Protein AF-A0A5Q0EKH8-F1 (afdb_monomer_lite)

Secondary structure (DSSP, 8-state):
--HHHHHHHHHHHHHHHHHHHHHHHHHHHHHHHHHHHHHHHHHHHHHH---HHHHHHHHHHHHHHHHHHHHHHHHHHH----

Foldseek 3Di:
DDPVVVVVVVVVVVVVVLVVLVVVLVVLVVVLVVLVVVLVVLVVVLVVDPDPVVNVVSVVVSVVSVVVSVVSVVVSVVSDSD

pLDDT: mean 87.99, std 7.29, range [56.66, 95.12]

Radius of gyration: 21.04 Å; chains: 1; bounding box: 47×16×61 Å

Sequence (82 aa):
MTAKKMFKQLGLLFDMRKRELCKRRSEVKKLLKQLRKKERDLIDKLKEEKNDKKKEKWKKHIRVIHAQRLKGIKNLKKMDCG

Structure (mmCIF, N/CA/C/O backbone):
data_AF-A0A5Q0EKH8-F1
#
_entry.id   AF-A0A5Q0EKH8-F1
#
loop_
_atom_site.group_PDB
_atom_site.id
_atom_site.type_symbol
_atom_site.label_atom_id
_atom_site.label_alt_id
_atom_site.label_comp_id
_atom_site.label_asym_id
_atom_site.label_entity_id
_atom_site.label_seq_id
_atom_site.pdbx_PDB_ins_code
_atom_site.Cartn_x
_atom_site.Cartn_y
_atom_site.Cartn_z
_atom_site.occupancy
_atom_site.B_iso_or_equiv
_atom_site.auth_seq_id
_atom_site.auth_comp_id
_atom_site.auth_asym_id
_atom_site.auth_atom_id
_atom_site.pdbx_PDB_model_num
ATOM 1 N N . MET A 1 1 ? 29.265 10.713 -37.575 1.00 56.66 1 MET A N 1
ATOM 2 C CA . MET A 1 1 ? 28.817 9.544 -36.777 1.00 56.66 1 MET A CA 1
ATOM 3 C C . MET A 1 1 ? 28.197 8.527 -37.720 1.00 56.66 1 MET A C 1
ATOM 5 O O . MET A 1 1 ? 27.390 8.929 -38.541 1.00 56.66 1 MET A O 1
ATOM 9 N N . THR A 1 2 ? 28.570 7.248 -37.654 1.00 75.19 2 THR A N 1
ATOM 10 C CA . THR A 1 2 ? 27.952 6.205 -38.493 1.00 75.19 2 THR A CA 1
ATOM 11 C C . THR A 1 2 ? 26.600 5.782 -37.917 1.00 75.19 2 THR A C 1
ATOM 13 O O . THR A 1 2 ? 26.436 5.738 -36.695 1.00 75.19 2 THR A O 1
ATOM 16 N N . ALA A 1 3 ? 25.639 5.429 -38.776 1.00 78.25 3 ALA A N 1
ATOM 17 C CA . ALA A 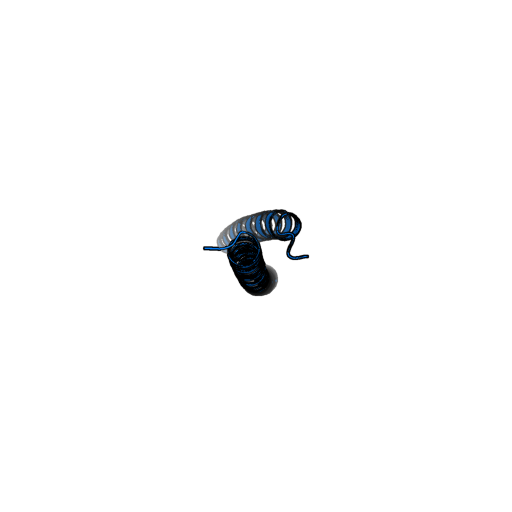1 3 ? 24.285 5.031 -38.371 1.00 78.25 3 ALA A CA 1
ATOM 18 C C . ALA A 1 3 ? 24.283 3.940 -37.278 1.00 78.25 3 ALA A C 1
ATOM 20 O O . ALA A 1 3 ? 23.537 4.029 -36.305 1.00 78.25 3 ALA A O 1
ATOM 21 N N . LYS A 1 4 ? 25.212 2.972 -37.354 1.00 80.44 4 LYS A N 1
ATOM 22 C CA . LYS A 1 4 ? 25.411 1.928 -36.329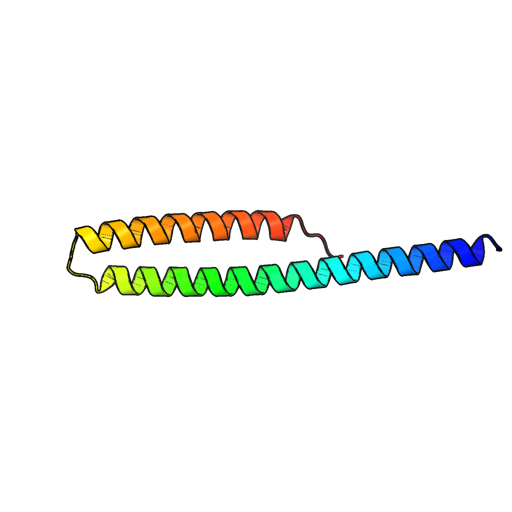 1.00 80.44 4 LYS A CA 1
ATOM 23 C C . LYS A 1 4 ? 25.679 2.491 -34.923 1.00 80.44 4 LYS A C 1
ATOM 25 O O . LYS A 1 4 ? 25.168 1.959 -33.941 1.00 80.44 4 LYS A O 1
ATOM 30 N N . LYS A 1 5 ? 26.458 3.573 -34.806 1.00 80.69 5 LYS A N 1
ATOM 31 C CA . LYS A 1 5 ? 26.769 4.210 -33.514 1.00 80.69 5 LYS A CA 1
ATOM 32 C C . LYS A 1 5 ? 25.543 4.928 -32.936 1.00 80.69 5 LYS A C 1
ATOM 34 O O . LYS A 1 5 ? 25.330 4.861 -31.728 1.00 80.69 5 LYS A O 1
ATOM 39 N N . MET A 1 6 ? 24.713 5.532 -33.789 1.00 80.38 6 MET A N 1
ATOM 40 C CA . MET A 1 6 ? 23.466 6.194 -33.377 1.00 80.38 6 MET A CA 1
ATOM 41 C C . MET A 1 6 ? 22.414 5.184 -32.900 1.00 80.38 6 MET A C 1
ATOM 43 O O . MET A 1 6 ? 21.839 5.375 -31.832 1.00 80.38 6 MET A O 1
ATOM 47 N N . PHE A 1 7 ? 22.232 4.059 -33.603 1.00 83.94 7 PHE A N 1
ATOM 48 C CA . PHE A 1 7 ? 21.340 2.984 -33.143 1.00 83.94 7 PHE A CA 1
ATOM 49 C C . PHE A 1 7 ? 21.776 2.397 -31.796 1.00 83.94 7 PHE A C 1
ATOM 51 O O . PHE A 1 7 ? 20.942 2.179 -30.919 1.00 83.94 7 PHE A O 1
ATOM 58 N N . LYS A 1 8 ? 23.086 2.210 -31.584 1.00 82.88 8 LYS A N 1
ATOM 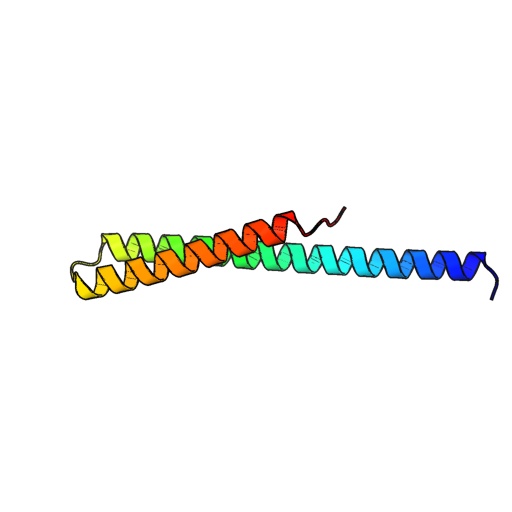59 C CA . LYS A 1 8 ? 23.618 1.748 -30.292 1.00 82.88 8 LYS A CA 1
ATOM 60 C C . LYS A 1 8 ? 23.341 2.748 -29.161 1.00 82.88 8 LYS A C 1
ATOM 62 O O . LYS A 1 8 ? 22.980 2.337 -28.063 1.00 82.88 8 LYS A O 1
ATOM 67 N N . GLN A 1 9 ? 23.478 4.051 -29.420 1.00 81.38 9 GLN A N 1
ATOM 68 C CA . GLN A 1 9 ? 23.150 5.096 -28.441 1.00 81.38 9 GLN A CA 1
ATOM 69 C C . GLN A 1 9 ? 21.649 5.150 -28.124 1.00 81.38 9 GLN A C 1
ATOM 71 O O . GLN A 1 9 ? 21.284 5.278 -26.957 1.00 81.38 9 GLN A O 1
ATOM 76 N N . LEU A 1 10 ? 20.785 4.989 -29.131 1.00 81.19 10 LEU A N 1
ATOM 77 C CA . LEU A 1 10 ? 19.338 4.888 -28.931 1.00 81.19 10 LEU A CA 1
ATOM 78 C C . LEU A 1 10 ? 18.969 3.669 -28.079 1.00 81.19 10 LEU A C 1
ATOM 80 O O . LEU A 1 10 ? 18.196 3.812 -27.136 1.00 81.19 10 LEU A O 1
ATOM 84 N N . GLY A 1 11 ? 19.574 2.504 -28.336 1.00 79.31 11 GLY A N 1
ATOM 85 C CA . GLY A 1 11 ? 19.380 1.304 -27.514 1.00 79.31 11 GLY A CA 1
ATOM 86 C C . GLY A 1 11 ? 19.703 1.542 -26.035 1.00 79.31 11 GLY A C 1
ATOM 87 O O . GLY A 1 11 ? 18.877 1.268 -25.169 1.00 79.31 11 GLY A O 1
ATOM 88 N N . LEU A 1 12 ? 20.850 2.166 -25.745 1.00 77.88 12 LEU A N 1
ATOM 89 C CA . LEU A 1 12 ? 21.246 2.513 -24.373 1.00 77.88 12 LEU A CA 1
ATOM 90 C C . LEU A 1 12 ? 20.276 3.500 -23.701 1.00 77.88 12 LEU A C 1
ATOM 92 O O . LEU A 1 12 ? 19.996 3.376 -22.508 1.00 77.88 12 LEU A O 1
ATOM 96 N N . LEU A 1 13 ? 19.747 4.473 -24.450 1.00 77.94 13 LEU A N 1
ATOM 97 C CA . LEU A 1 13 ? 18.746 5.421 -23.948 1.00 77.94 13 LEU A CA 1
ATOM 98 C C . LEU A 1 13 ? 17.416 4.729 -23.620 1.00 77.94 13 LEU A C 1
ATOM 100 O O . LEU A 1 13 ? 16.822 5.009 -22.575 1.00 77.94 13 LEU A O 1
ATOM 104 N N . PHE A 1 14 ? 16.954 3.813 -24.474 1.00 78.75 14 PHE A N 1
ATOM 105 C CA . PHE A 1 14 ? 15.746 3.028 -24.213 1.00 78.75 14 PHE A CA 1
ATOM 106 C C . PHE A 1 14 ? 15.915 2.110 -22.995 1.00 78.75 14 PHE A C 1
ATOM 108 O O . PHE A 1 14 ? 15.023 2.059 -22.144 1.00 78.75 14 PHE A O 1
ATOM 115 N N . ASP A 1 15 ? 17.080 1.477 -22.840 1.00 82.94 15 ASP A N 1
ATOM 116 C CA . ASP A 1 15 ? 17.401 0.655 -21.670 1.00 82.94 15 ASP A CA 1
ATOM 117 C C . ASP A 1 15 ? 17.432 1.468 -20.372 1.00 82.94 15 ASP A C 1
ATOM 119 O O . ASP A 1 15 ? 16.906 1.025 -19.345 1.00 82.94 15 ASP A O 1
ATOM 123 N N . MET A 1 16 ? 18.010 2.673 -20.397 1.00 80.94 16 MET A N 1
ATOM 124 C CA . MET A 1 16 ? 18.004 3.571 -19.239 1.00 80.94 16 MET A CA 1
ATOM 125 C C . MET A 1 16 ? 16.579 3.953 -18.834 1.00 80.94 16 MET A C 1
ATOM 127 O O . MET A 1 16 ? 16.221 3.798 -17.664 1.00 80.94 16 MET A O 1
ATOM 131 N N . ARG A 1 17 ? 15.732 4.344 -19.796 1.00 83.62 17 ARG A N 1
ATOM 132 C CA . ARG A 1 17 ? 14.313 4.643 -19.534 1.00 83.62 17 ARG A CA 1
ATOM 133 C C . ARG A 1 17 ? 13.573 3.442 -18.946 1.00 83.62 17 ARG A C 1
ATOM 135 O O . ARG A 1 17 ? 12.822 3.597 -17.983 1.00 83.62 17 ARG A O 1
ATOM 142 N N . LYS A 1 18 ? 13.816 2.236 -19.472 1.00 85.88 18 LYS A N 1
ATOM 143 C CA . LYS A 1 18 ? 13.226 0.997 -18.943 1.00 85.88 18 LYS A CA 1
ATOM 144 C C . LYS A 1 18 ? 13.659 0.747 -17.497 1.00 85.88 18 LYS A C 1
ATOM 146 O O . LYS A 1 18 ? 12.817 0.487 -16.639 1.00 85.88 18 LYS A O 1
ATOM 151 N N . ARG A 1 19 ? 14.952 0.892 -17.188 1.00 86.38 19 ARG A N 1
ATOM 152 C CA . ARG A 1 19 ? 15.484 0.738 -15.821 1.00 86.38 19 ARG A CA 1
ATOM 153 C C . ARG A 1 19 ? 14.887 1.753 -14.850 1.00 86.38 19 ARG A C 1
ATOM 155 O O . ARG A 1 19 ? 14.531 1.381 -13.732 1.00 86.38 19 ARG A O 1
ATOM 162 N N . GLU A 1 20 ? 14.756 3.012 -15.253 1.00 88.81 20 GLU A N 1
ATOM 163 C CA . GLU A 1 20 ? 14.104 4.039 -14.435 1.00 88.81 20 GLU A CA 1
ATOM 164 C C . GLU A 1 20 ? 12.635 3.708 -14.166 1.00 88.81 20 GLU A C 1
ATOM 166 O O . GLU A 1 20 ? 12.170 3.820 -13.029 1.00 88.81 20 GLU A O 1
ATOM 171 N N . LEU A 1 21 ? 11.914 3.226 -15.179 1.00 88.19 21 LEU A N 1
ATOM 172 C CA . LEU A 1 21 ? 10.525 2.806 -15.033 1.00 88.19 21 LEU A CA 1
ATOM 173 C C . LEU A 1 21 ? 10.387 1.611 -14.075 1.00 88.19 21 LEU A C 1
ATOM 175 O O . LEU A 1 21 ? 9.523 1.635 -13.194 1.00 88.19 21 LEU A O 1
ATOM 179 N N . CYS A 1 22 ? 11.282 0.617 -14.163 1.00 89.62 22 CYS A N 1
ATOM 180 C CA . CYS A 1 22 ? 11.373 -0.489 -13.202 1.00 89.62 22 CYS A CA 1
ATOM 181 C C . CYS A 1 22 ? 11.603 0.008 -11.767 1.00 89.62 22 CYS A C 1
ATOM 183 O O . CYS A 1 22 ? 10.938 -0.454 -10.834 1.00 89.62 22 CYS A O 1
ATOM 185 N N . LYS A 1 23 ? 12.533 0.956 -11.575 1.00 90.56 23 LYS A N 1
ATOM 186 C CA . LYS A 1 23 ? 12.832 1.541 -10.257 1.00 90.56 23 LYS A CA 1
ATOM 187 C C . LYS A 1 23 ? 11.603 2.231 -9.672 1.00 90.56 23 LYS A C 1
ATOM 189 O O . LYS A 1 23 ? 11.178 1.872 -8.574 1.00 90.56 23 LYS A O 1
ATOM 194 N N . ARG A 1 24 ? 10.958 3.111 -10.444 1.00 88.94 24 ARG A N 1
ATOM 195 C CA . ARG A 1 24 ? 9.714 3.785 -10.036 1.00 88.94 24 ARG A CA 1
ATOM 196 C C . ARG A 1 24 ? 8.607 2.779 -9.712 1.00 88.94 24 ARG A C 1
ATOM 198 O O . ARG A 1 24 ? 7.925 2.913 -8.699 1.00 88.94 24 ARG A O 1
ATOM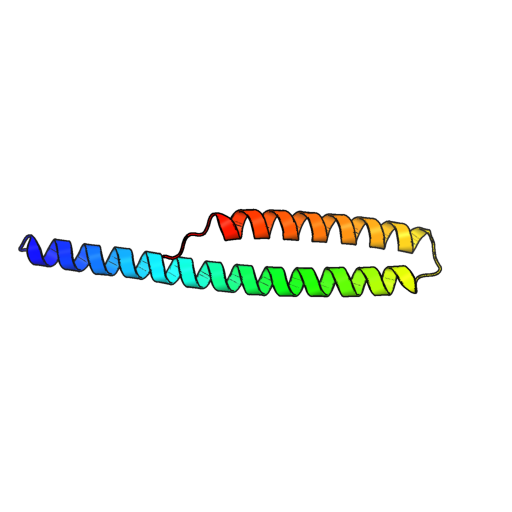 205 N N . ARG A 1 25 ? 8.451 1.719 -10.515 1.00 90.69 25 ARG A N 1
ATOM 206 C CA . ARG A 1 25 ? 7.487 0.635 -10.244 1.00 90.69 25 ARG A CA 1
ATOM 207 C C . ARG A 1 25 ? 7.769 -0.036 -8.895 1.00 90.69 25 ARG A C 1
ATOM 209 O O . ARG A 1 25 ? 6.838 -0.310 -8.138 1.00 90.69 25 ARG A O 1
ATOM 216 N N . SER A 1 26 ? 9.037 -0.294 -8.576 1.00 90.38 26 SER A N 1
ATOM 217 C CA . SER A 1 26 ? 9.452 -0.867 -7.289 1.00 90.38 26 SER A CA 1
ATOM 218 C C . SER A 1 26 ? 9.145 0.064 -6.110 1.00 90.38 26 SER A C 1
ATOM 220 O O . SER A 1 26 ? 8.596 -0.373 -5.097 1.00 90.38 26 SER A O 1
ATOM 222 N N . GLU A 1 27 ? 9.413 1.361 -6.248 1.00 91.31 27 GLU A N 1
ATOM 223 C CA . GLU A 1 27 ? 9.092 2.372 -5.232 1.00 91.31 27 GLU A CA 1
ATOM 224 C C . GLU A 1 27 ? 7.586 2.466 -4.973 1.00 91.31 27 GLU A C 1
ATOM 226 O O . GLU A 1 27 ? 7.148 2.412 -3.822 1.00 91.31 27 GLU A O 1
ATOM 231 N N . VAL A 1 28 ? 6.772 2.489 -6.033 1.00 90.00 28 VAL A N 1
ATOM 232 C CA . VAL A 1 28 ? 5.307 2.471 -5.908 1.00 90.00 28 VAL A CA 1
ATOM 233 C C . VAL A 1 28 ? 4.834 1.196 -5.200 1.00 90.00 28 VAL A C 1
ATOM 235 O O . VAL A 1 28 ? 3.972 1.275 -4.323 1.00 90.00 28 VAL A O 1
ATOM 238 N N . LYS A 1 29 ? 5.420 0.020 -5.487 1.00 92.06 29 LYS A N 1
ATOM 239 C CA . LYS A 1 29 ? 5.120 -1.218 -4.734 1.00 92.06 29 LYS A CA 1
ATOM 240 C C . LYS A 1 29 ? 5.428 -1.068 -3.241 1.00 92.06 29 LYS A C 1
ATOM 242 O O . LYS A 1 29 ? 4.619 -1.497 -2.414 1.00 92.06 29 LYS A O 1
ATOM 247 N N . LYS A 1 30 ? 6.564 -0.459 -2.881 1.00 93.81 30 LYS A N 1
ATOM 248 C CA . LYS A 1 30 ? 6.931 -0.208 -1.475 1.00 93.81 30 LYS A CA 1
ATOM 249 C C . LYS A 1 30 ? 5.913 0.711 -0.793 1.00 93.81 30 LYS A C 1
ATOM 251 O O . LYS A 1 30 ? 5.420 0.363 0.281 1.00 93.81 30 LYS A O 1
ATOM 256 N N . LEU A 1 31 ? 5.530 1.813 -1.438 1.00 91.94 31 LEU A N 1
ATOM 257 C CA . LEU A 1 31 ? 4.510 2.737 -0.927 1.00 91.94 31 LEU A CA 1
ATOM 258 C C . LEU A 1 31 ? 3.148 2.050 -0.752 1.00 91.94 31 LEU A C 1
ATOM 260 O O . LEU A 1 31 ? 2.510 2.190 0.289 1.00 91.94 31 LEU A O 1
ATOM 264 N N . LEU A 1 32 ? 2.720 1.232 -1.717 1.00 94.00 32 LEU A N 1
ATOM 265 C CA . LEU A 1 32 ? 1.480 0.453 -1.615 1.00 94.00 32 LEU A CA 1
ATOM 266 C C . LEU A 1 32 ? 1.508 -0.544 -0.448 1.00 94.00 32 LEU A C 1
ATOM 268 O O . LEU A 1 32 ? 0.494 -0.727 0.230 1.00 94.00 32 LEU A O 1
ATOM 272 N N . LYS A 1 33 ? 2.662 -1.170 -0.177 1.00 94.75 33 LYS A N 1
ATOM 273 C CA . LYS A 1 33 ? 2.844 -2.057 0.983 1.00 94.75 33 LYS A CA 1
ATOM 274 C C . LYS A 1 33 ? 2.724 -1.282 2.298 1.00 94.75 33 LYS A C 1
ATOM 276 O O . LYS A 1 33 ? 2.064 -1.765 3.218 1.00 94.75 33 LYS A O 1
ATOM 281 N N . GLN A 1 34 ? 3.295 -0.079 2.371 1.00 93.38 34 GLN A N 1
ATOM 282 C CA . GLN A 1 34 ? 3.156 0.807 3.531 1.00 93.38 34 GLN A CA 1
ATOM 283 C C . GLN A 1 34 ? 1.705 1.261 3.732 1.00 93.38 34 GLN A C 1
ATOM 285 O O . GLN A 1 34 ? 1.203 1.181 4.850 1.00 93.38 34 GLN A O 1
ATOM 290 N N . LEU A 1 35 ? 1.001 1.658 2.666 1.00 92.44 35 LEU A N 1
ATOM 291 C CA . LEU A 1 35 ? -0.423 2.011 2.729 1.00 92.44 35 LEU A CA 1
ATOM 292 C C . LEU A 1 35 ? -1.276 0.835 3.213 1.00 92.44 35 LEU A C 1
ATOM 294 O O . LEU A 1 35 ? -2.116 1.017 4.084 1.00 92.44 35 LEU A O 1
ATOM 298 N N . ARG A 1 36 ? -1.015 -0.387 2.725 1.00 93.75 36 ARG A N 1
ATOM 299 C CA . ARG A 1 36 ? -1.701 -1.602 3.200 1.00 93.75 36 ARG A CA 1
ATOM 300 C C . ARG A 1 36 ? -1.440 -1.888 4.681 1.00 93.75 36 ARG A C 1
ATOM 302 O O . ARG A 1 36 ? -2.303 -2.470 5.335 1.00 93.75 36 ARG A O 1
ATOM 309 N N . LYS A 1 37 ? -0.248 -1.568 5.192 1.00 95.12 37 LYS A N 1
ATOM 310 C CA . LYS A 1 37 ? 0.060 -1.702 6.622 1.00 95.12 37 LYS A CA 1
ATOM 311 C C . LYS A 1 37 ? -0.714 -0.656 7.426 1.00 95.12 37 LYS A C 1
ATOM 313 O O . LYS A 1 37 ? -1.492 -1.039 8.283 1.00 95.12 37 LYS A O 1
ATOM 318 N N . LYS A 1 38 ? -0.616 0.622 7.043 1.00 92.00 38 LYS A N 1
ATOM 319 C CA . LYS A 1 38 ? -1.366 1.717 7.681 1.00 92.00 38 LYS A CA 1
ATOM 320 C C . LYS A 1 38 ? -2.868 1.446 7.710 1.00 92.00 38 LYS A C 1
ATOM 322 O O . LYS A 1 38 ? -3.497 1.650 8.733 1.00 92.00 38 LYS A O 1
ATOM 327 N N . GLU A 1 39 ? -3.445 0.968 6.612 1.00 92.19 39 GLU A N 1
ATOM 328 C CA . GLU A 1 39 ? -4.867 0.617 6.549 1.00 92.19 39 GLU A CA 1
ATOM 329 C C . GLU A 1 39 ? -5.247 -0.446 7.587 1.00 92.19 39 GLU A C 1
ATOM 331 O O . GLU A 1 39 ? -6.256 -0.286 8.265 1.00 92.19 39 GLU A O 1
ATOM 336 N N . ARG A 1 40 ? -4.425 -1.492 7.749 1.00 94.50 40 ARG A N 1
ATOM 337 C CA . ARG A 1 40 ? -4.637 -2.526 8.773 1.00 94.50 40 ARG A CA 1
ATOM 338 C C . ARG A 1 40 ? -4.517 -1.960 10.181 1.00 94.50 40 ARG A C 1
ATOM 340 O O . ARG A 1 40 ? -5.443 -2.130 10.960 1.00 94.50 40 ARG A O 1
ATOM 347 N N . ASP A 1 41 ? -3.461 -1.197 10.450 1.00 93.69 41 ASP A N 1
ATOM 348 C CA . ASP A 1 41 ? -3.245 -0.577 11.760 1.00 93.69 41 ASP A CA 1
ATOM 349 C C . ASP A 1 41 ? -4.429 0.333 12.153 1.00 93.69 41 ASP A C 1
ATOM 351 O O . ASP A 1 41 ? -4.817 0.404 13.315 1.00 93.69 41 ASP A O 1
ATOM 355 N N . LEU A 1 42 ? -5.039 1.030 11.184 1.00 91.50 42 LEU A N 1
ATOM 356 C CA . LEU A 1 42 ? -6.228 1.857 11.416 1.00 91.50 42 LEU A CA 1
ATOM 357 C C . LEU A 1 42 ? -7.494 1.029 11.644 1.00 91.50 42 LEU A C 1
ATOM 359 O O . LEU A 1 42 ? -8.330 1.428 12.450 1.00 91.50 42 LEU A O 1
ATOM 363 N N . ILE A 1 43 ? -7.652 -0.092 10.936 1.00 92.62 43 ILE A N 1
ATOM 364 C CA . ILE A 1 43 ? -8.763 -1.028 11.150 1.00 92.62 43 ILE A CA 1
ATOM 365 C C . ILE A 1 43 ? -8.678 -1.629 12.553 1.00 92.62 43 ILE A C 1
ATOM 367 O O . ILE A 1 43 ? -9.697 -1.723 13.229 1.00 92.62 43 ILE A O 1
ATOM 371 N N . ASP A 1 44 ? -7.483 -1.996 13.009 1.00 93.56 44 ASP A N 1
ATOM 372 C CA . ASP A 1 44 ? -7.302 -2.564 14.343 1.00 93.56 44 ASP A CA 1
ATOM 373 C C . ASP A 1 44 ? -7.551 -1.507 15.430 1.00 93.56 44 ASP A C 1
ATOM 375 O O . ASP A 1 44 ? -8.346 -1.746 16.336 1.00 93.56 44 ASP A O 1
ATOM 379 N N . LYS A 1 45 ? -7.057 -0.272 15.249 1.00 90.06 45 LYS A N 1
ATOM 380 C CA . LYS A 1 45 ? -7.431 0.866 16.114 1.00 90.06 45 LYS A CA 1
ATOM 381 C C . LYS A 1 45 ? -8.937 1.131 16.139 1.00 90.06 45 LYS A C 1
ATOM 383 O O . LYS A 1 45 ? -9.481 1.477 17.181 1.00 90.06 45 LYS A O 1
ATOM 388 N N . LEU A 1 46 ? -9.623 0.981 15.004 1.00 91.56 46 LEU A N 1
ATOM 389 C CA . LEU A 1 46 ? -11.074 1.162 14.923 1.00 91.56 46 LEU A CA 1
ATOM 390 C C . LEU A 1 46 ? -11.836 0.100 15.734 1.00 91.56 46 LEU A C 1
ATOM 392 O O . LEU A 1 46 ? -12.886 0.426 16.284 1.00 91.56 46 LEU A O 1
ATOM 396 N N . LYS A 1 47 ? -11.334 -1.141 15.800 1.00 91.50 47 LYS A N 1
ATOM 397 C CA . LYS A 1 47 ? -11.945 -2.221 16.595 1.00 91.50 47 LYS A CA 1
ATOM 398 C C . LYS A 1 47 ? -11.834 -1.960 18.097 1.00 91.50 47 LYS A C 1
ATOM 400 O O . LYS A 1 47 ? -12.768 -2.265 18.828 1.00 91.50 47 LYS A O 1
ATOM 405 N N . GLU A 1 48 ? -10.710 -1.402 18.539 1.00 92.12 48 GLU A N 1
ATOM 406 C CA . GLU A 1 48 ? -10.434 -1.125 19.956 1.00 92.12 48 GLU A CA 1
ATOM 407 C C . GLU A 1 48 ? -11.042 0.201 20.443 1.00 92.12 48 GLU A C 1
ATOM 409 O O . GLU A 1 48 ? -11.289 0.383 21.636 1.00 92.12 48 GLU A O 1
ATOM 414 N N . GLU A 1 49 ? -11.295 1.143 19.531 1.00 89.56 49 GLU A N 1
ATOM 415 C CA . GLU A 1 49 ? -11.840 2.456 19.862 1.00 89.56 49 GLU A CA 1
ATOM 416 C C . GLU A 1 49 ? -13.264 2.339 20.422 1.00 89.56 49 GLU A C 1
ATOM 418 O O . GLU A 1 49 ? -14.154 1.780 19.785 1.00 89.56 49 GLU A O 1
ATOM 423 N N . LYS A 1 50 ? -13.513 2.927 21.596 1.00 88.31 50 LYS A N 1
ATOM 424 C CA . LYS A 1 50 ? -14.847 2.962 22.223 1.00 88.31 50 LYS A CA 1
ATOM 425 C C . LYS A 1 50 ? -15.606 4.252 21.914 1.00 88.31 50 LYS A C 1
ATOM 427 O O . LYS A 1 50 ? -16.824 4.282 22.033 1.00 88.31 50 LYS A O 1
ATOM 432 N N . ASN A 1 51 ? -14.911 5.309 21.486 1.00 92.56 51 ASN A N 1
ATOM 433 C CA . ASN A 1 51 ? -15.516 6.608 21.207 1.00 92.56 51 ASN A CA 1
ATOM 434 C C . ASN A 1 51 ? -16.033 6.712 19.762 1.00 92.56 51 ASN A C 1
ATOM 436 O O . ASN A 1 51 ? -15.252 6.714 18.807 1.00 92.56 51 ASN A O 1
ATOM 440 N N . ASP A 1 52 ? -17.339 6.911 19.595 1.00 88.44 52 ASP A N 1
ATOM 441 C CA . ASP A 1 52 ? -17.981 6.940 18.275 1.00 88.44 52 ASP A CA 1
ATOM 442 C C . ASP A 1 52 ? -17.527 8.100 17.376 1.00 88.44 52 ASP A C 1
ATOM 444 O O . ASP A 1 52 ? -17.351 7.918 16.167 1.00 88.44 52 ASP A O 1
ATOM 448 N N . LYS A 1 53 ? -17.221 9.279 17.941 1.00 90.44 53 LYS A N 1
ATOM 449 C CA . LYS A 1 53 ? -16.670 10.400 17.154 1.00 90.44 53 LYS A CA 1
ATOM 450 C C . LYS A 1 53 ? -15.292 10.054 16.594 1.00 90.44 53 LYS A C 1
ATOM 452 O O . LYS A 1 53 ? -14.965 10.431 15.466 1.00 90.44 53 LYS A O 1
ATOM 457 N N . LYS A 1 54 ? -14.469 9.343 17.370 1.00 89.19 54 LYS A N 1
ATOM 458 C CA . LYS A 1 54 ? -13.163 8.866 16.901 1.00 89.19 54 LYS A CA 1
ATOM 459 C C . LYS A 1 54 ? -13.332 7.739 15.887 1.00 89.19 54 LYS A C 1
ATOM 461 O O . LYS A 1 54 ? -12.687 7.806 14.844 1.00 89.19 54 LYS A O 1
ATOM 466 N N . LYS A 1 55 ? -14.245 6.783 16.109 1.00 91.25 55 LYS A N 1
ATOM 467 C CA . LYS A 1 55 ? -14.563 5.726 15.130 1.00 91.25 55 LYS A CA 1
ATOM 468 C C . LYS A 1 55 ? -14.900 6.297 13.760 1.00 91.25 55 LYS A C 1
ATOM 470 O O . LYS A 1 55 ? -14.343 5.844 12.763 1.00 91.25 55 LYS A O 1
ATOM 475 N N . GLU A 1 56 ? -15.748 7.321 13.691 1.00 91.81 56 GLU A N 1
ATOM 476 C CA . GLU A 1 56 ? -16.081 7.945 12.407 1.00 91.81 56 GLU A CA 1
ATOM 477 C C . GLU A 1 56 ? -14.877 8.621 11.738 1.00 91.81 56 GLU A C 1
ATOM 479 O O . GLU A 1 56 ? -14.687 8.494 10.525 1.00 91.81 56 GLU A O 1
ATOM 484 N N . LYS A 1 57 ? -13.991 9.267 12.508 1.00 91.00 57 LYS A N 1
ATOM 485 C CA . LYS A 1 57 ? -12.726 9.794 11.965 1.00 91.00 57 LYS A CA 1
ATOM 486 C C . LYS A 1 57 ? -11.840 8.674 11.407 1.00 91.00 57 LYS A C 1
ATOM 488 O O . LYS A 1 57 ? -11.340 8.795 10.289 1.00 91.00 57 LYS A O 1
ATOM 493 N N . TRP A 1 58 ? -11.677 7.576 12.144 1.00 89.88 58 TRP A N 1
ATOM 494 C CA . TRP A 1 58 ? -10.895 6.417 11.705 1.00 89.88 58 TRP A CA 1
ATOM 495 C C . TRP A 1 58 ? -11.480 5.789 10.434 1.00 89.88 58 TRP A C 1
ATOM 497 O O . TRP A 1 58 ? -10.743 5.573 9.473 1.00 89.88 58 TRP A O 1
ATOM 507 N N . LYS A 1 59 ? -12.804 5.590 10.365 1.00 91.56 59 LYS A N 1
ATOM 508 C CA . LYS A 1 59 ? -13.493 5.091 9.161 1.00 91.56 59 LYS A CA 1
ATOM 509 C C . LYS A 1 59 ? -13.245 5.983 7.946 1.00 91.56 59 LYS A C 1
ATOM 511 O O . LYS A 1 59 ? -12.940 5.468 6.869 1.00 91.56 59 LYS A O 1
ATOM 516 N N . LYS A 1 60 ? -13.335 7.310 8.102 1.00 93.69 60 LYS A N 1
ATOM 517 C CA . LYS A 1 60 ? -13.026 8.261 7.021 1.00 93.69 60 LYS A CA 1
ATOM 518 C C . LYS A 1 60 ? -11.582 8.107 6.542 1.00 93.69 60 LYS A C 1
ATOM 520 O O . LYS A 1 6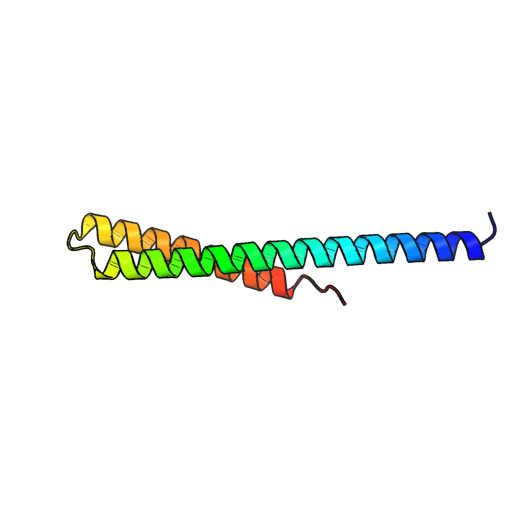0 ? -11.358 7.971 5.341 1.00 93.69 60 LYS A O 1
ATOM 525 N N . HIS A 1 61 ? -10.613 8.044 7.455 1.00 91.12 61 HIS A N 1
ATOM 526 C CA . HIS A 1 61 ? -9.207 7.843 7.091 1.00 91.12 61 HIS A CA 1
ATOM 527 C C . HIS A 1 61 ? -8.952 6.504 6.391 1.00 91.12 61 HIS A C 1
ATOM 529 O O . HIS A 1 61 ? -8.243 6.473 5.385 1.00 91.12 61 HIS A O 1
ATOM 535 N N . ILE A 1 62 ? -9.568 5.416 6.864 1.00 93.19 62 ILE A N 1
ATOM 536 C CA . ILE A 1 62 ? -9.476 4.095 6.227 1.00 93.19 62 ILE A CA 1
ATOM 537 C C . ILE A 1 62 ? -9.985 4.170 4.785 1.00 93.19 62 ILE A C 1
ATOM 539 O O . ILE A 1 62 ? -9.293 3.715 3.877 1.00 93.19 62 ILE A O 1
ATOM 543 N N . ARG A 1 63 ? -11.141 4.807 4.541 1.00 94.75 63 ARG A N 1
ATOM 544 C CA . ARG A 1 63 ? -11.690 4.981 3.182 1.00 94.75 63 ARG A CA 1
ATOM 545 C C . ARG A 1 63 ? -10.737 5.746 2.265 1.00 94.75 63 ARG A C 1
ATOM 547 O O . ARG A 1 63 ? -10.526 5.328 1.127 1.00 94.75 63 ARG A O 1
ATOM 554 N N . VAL A 1 64 ? -10.143 6.837 2.751 1.00 94.81 64 VAL A N 1
ATOM 555 C CA . VAL A 1 64 ? -9.181 7.641 1.977 1.00 94.81 64 VAL A CA 1
ATOM 556 C C . VAL A 1 64 ? -7.951 6.810 1.608 1.00 94.81 64 VAL A C 1
ATOM 558 O O . VAL A 1 64 ? -7.578 6.755 0.435 1.00 94.81 64 VAL A O 1
ATOM 561 N N . ILE A 1 65 ? -7.353 6.118 2.580 1.00 92.81 65 ILE A N 1
ATOM 562 C CA . ILE A 1 65 ? -6.167 5.280 2.358 1.00 92.81 65 ILE A CA 1
ATOM 563 C C . ILE A 1 65 ? -6.483 4.124 1.410 1.00 92.81 65 ILE A C 1
ATOM 565 O O . ILE A 1 65 ? -5.709 3.855 0.491 1.00 92.81 65 ILE A O 1
ATOM 569 N N . HIS A 1 66 ? -7.639 3.482 1.577 1.00 93.31 66 HIS A N 1
ATOM 570 C CA . HIS A 1 66 ? -8.096 2.418 0.693 1.00 93.31 66 HIS A CA 1
ATOM 571 C C . HIS A 1 66 ? -8.240 2.915 -0.754 1.00 93.31 66 HIS A C 1
ATOM 573 O O . HIS A 1 66 ? -7.701 2.310 -1.684 1.00 93.31 66 HIS A O 1
ATOM 579 N N . ALA A 1 67 ? -8.884 4.070 -0.955 1.00 94.69 67 ALA A N 1
ATOM 580 C CA . ALA A 1 67 ? -9.044 4.680 -2.273 1.00 94.69 67 ALA A CA 1
ATOM 581 C C . ALA A 1 67 ? -7.695 5.056 -2.912 1.00 94.69 67 ALA A C 1
ATOM 583 O O . ALA A 1 67 ? -7.472 4.784 -4.095 1.00 94.69 67 ALA A O 1
ATOM 584 N N . GLN A 1 68 ? -6.769 5.633 -2.138 1.00 93.12 68 GLN A N 1
ATOM 585 C CA . GLN A 1 68 ? -5.406 5.933 -2.594 1.00 93.12 68 GLN A CA 1
ATOM 586 C C . GLN A 1 68 ? -4.655 4.660 -2.998 1.00 93.12 68 GLN A C 1
ATOM 588 O O . GLN A 1 68 ? -4.031 4.620 -4.060 1.00 93.12 68 GLN A O 1
ATOM 593 N N . ARG A 1 69 ? -4.768 3.589 -2.202 1.00 93.81 69 ARG A N 1
ATOM 594 C CA . ARG A 1 69 ? -4.156 2.288 -2.493 1.00 93.81 69 ARG A CA 1
ATOM 595 C C . ARG A 1 69 ? -4.694 1.698 -3.795 1.00 93.81 69 ARG A C 1
ATOM 597 O O . ARG A 1 69 ? -3.907 1.256 -4.628 1.00 93.81 69 ARG A O 1
ATOM 604 N N . LEU A 1 70 ? -6.011 1.726 -4.008 1.00 94.44 70 LEU A N 1
ATOM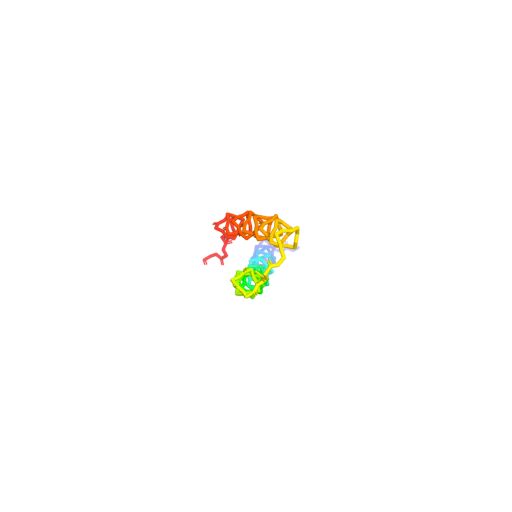 605 C CA . LEU A 1 70 ? -6.632 1.251 -5.248 1.00 94.44 70 LEU A CA 1
ATOM 606 C C . LEU A 1 70 ? -6.180 2.062 -6.467 1.00 94.44 70 LEU A C 1
ATOM 608 O O . LEU A 1 70 ? -5.838 1.473 -7.494 1.00 94.44 70 LEU A O 1
ATOM 612 N N . LYS A 1 71 ? -6.120 3.396 -6.356 1.00 92.12 71 LYS A N 1
ATOM 613 C CA . LYS A 1 71 ? -5.573 4.261 -7.416 1.00 92.12 71 LYS A CA 1
ATOM 614 C C . LYS A 1 71 ? -4.119 3.902 -7.732 1.00 92.12 71 LYS A C 1
ATOM 616 O O . LYS A 1 71 ? -3.778 3.714 -8.897 1.00 92.12 71 LYS A O 1
ATOM 621 N N . GLY A 1 72 ? -3.283 3.723 -6.710 1.00 91.12 72 GLY A N 1
ATOM 622 C CA . GLY A 1 72 ? -1.890 3.323 -6.891 1.00 91.12 72 GLY A CA 1
ATOM 623 C C . GLY A 1 72 ? -1.738 1.935 -7.527 1.00 91.12 72 GLY A C 1
ATOM 624 O O . GLY A 1 72 ? -0.897 1.768 -8.403 1.00 91.12 72 GLY A O 1
ATOM 625 N N . ILE A 1 73 ? -2.586 0.958 -7.177 1.00 92.19 73 ILE A N 1
ATOM 626 C CA . ILE A 1 73 ? -2.607 -0.370 -7.823 1.00 92.19 73 ILE A CA 1
ATOM 627 C C . ILE A 1 73 ? -2.983 -0.254 -9.304 1.00 92.19 73 ILE A C 1
ATOM 629 O O . ILE A 1 73 ? -2.340 -0.883 -10.145 1.00 92.19 73 ILE A O 1
ATOM 633 N N . LYS A 1 74 ? -3.995 0.557 -9.644 1.00 92.19 74 LYS A N 1
ATOM 634 C CA . LYS A 1 74 ? -4.370 0.807 -11.046 1.00 92.19 74 LYS A CA 1
ATOM 635 C C . LYS A 1 74 ? -3.206 1.417 -11.827 1.00 92.19 74 LYS A C 1
ATOM 637 O O . LYS A 1 74 ? -2.923 0.961 -12.928 1.00 92.19 74 LYS A O 1
ATOM 642 N N . ASN A 1 75 ? -2.500 2.385 -11.244 1.00 88.88 75 ASN A N 1
ATOM 643 C CA . ASN A 1 75 ? -1.319 2.984 -11.868 1.00 88.88 75 ASN A CA 1
ATOM 644 C C . ASN A 1 75 ? -0.181 1.971 -12.022 1.00 88.88 75 ASN A C 1
ATOM 646 O O . ASN A 1 75 ? 0.416 1.891 -13.087 1.00 88.88 75 ASN A O 1
ATOM 650 N N . LEU A 1 76 ? 0.067 1.136 -11.010 1.00 90.00 76 LEU A N 1
ATOM 651 C CA . LEU A 1 76 ? 1.099 0.102 -11.065 1.00 90.00 76 LEU A CA 1
ATOM 652 C C . LEU A 1 76 ? 0.863 -0.907 -12.201 1.00 90.00 76 LEU A C 1
ATOM 654 O O . LEU A 1 76 ? 1.823 -1.368 -12.810 1.00 90.00 76 LEU A O 1
ATOM 658 N N . LYS A 1 77 ? -0.400 -1.253 -12.486 1.00 87.00 77 LYS A N 1
ATOM 659 C CA . LYS A 1 77 ? -0.762 -2.134 -13.610 1.00 87.00 77 LYS A CA 1
ATOM 660 C C . LYS A 1 77 ? -0.481 -1.501 -14.975 1.00 87.00 77 LYS A C 1
ATOM 662 O O . LYS A 1 77 ? -0.225 -2.231 -15.919 1.00 87.00 77 LYS A O 1
ATOM 667 N N . LYS A 1 78 ? -0.518 -0.169 -15.067 1.00 87.44 78 LYS A N 1
ATOM 668 C CA . LYS A 1 78 ? -0.173 0.585 -16.283 1.00 87.44 78 LYS A CA 1
ATOM 669 C C . LYS A 1 78 ? 1.337 0.774 -16.459 1.00 87.44 78 LYS A C 1
ATOM 671 O O . LYS A 1 78 ? 1.778 1.125 -17.544 1.00 87.44 78 LYS A O 1
ATOM 676 N N . MET A 1 79 ? 2.122 0.581 -15.396 1.00 85.06 79 MET A N 1
ATOM 677 C CA . MET A 1 79 ? 3.582 0.610 -15.465 1.00 85.06 79 MET A CA 1
ATOM 678 C C . MET A 1 79 ? 4.074 -0.735 -15.993 1.00 85.06 79 MET A C 1
ATOM 680 O O . MET A 1 79 ? 4.368 -1.648 -15.216 1.00 85.06 79 MET A O 1
ATOM 684 N N . ASP A 1 80 ? 4.137 -0.847 -17.314 1.00 74.50 80 ASP A N 1
ATOM 685 C CA . ASP A 1 80 ? 4.826 -1.949 -17.965 1.00 74.50 80 ASP A CA 1
ATOM 686 C C . ASP A 1 80 ? 6.334 -1.719 -17.870 1.00 74.50 80 ASP A C 1
ATOM 688 O O . ASP A 1 80 ? 6.835 -0.658 -18.233 1.00 74.50 80 ASP A O 1
ATOM 692 N N . CYS A 1 81 ? 7.054 -2.682 -17.310 1.00 73.19 81 CYS A N 1
ATOM 693 C CA . CYS A 1 81 ? 8.501 -2.588 -17.177 1.00 73.19 81 CYS A CA 1
ATOM 694 C C . CYS A 1 81 ? 9.233 -3.702 -17.936 1.00 73.19 81 CYS A C 1
ATOM 696 O O . CYS A 1 81 ? 10.405 -3.968 -17.654 1.00 73.19 81 CYS A O 1
ATOM 698 N N . GLY A 1 82 ? 8.562 -4.279 -18.941 1.00 58.12 82 GLY A N 1
ATOM 699 C CA . GLY A 1 82 ? 9.011 -5.468 -19.655 1.00 58.12 82 GLY A CA 1
ATOM 700 C C . GLY A 1 82 ? 8.664 -6.742 -18.912 1.00 58.12 82 GLY A C 1
ATOM 701 O O . GLY A 1 82 ? 8.766 -6.749 -17.661 1.00 58.12 82 GLY A O 1
#